Protein AF-A0A5K1GNF8-F1 (afdb_monomer_lite)

Radius of gyration: 18.69 Å; chains: 1; bounding box: 49×27×41 Å

InterPro domains:
  IPR000757 Beta-glucanase-like, N-terminal domain [PF00722] (1-51)
  IPR013320 Concanavalin A-like lectin/glucanase domain superfamily [SSF49899] (1-79)
  IPR044791 Beta-glucanase/XTH [PTHR31062] (1-70)

Organism: NCBI:txid210225

Foldseek 3Di:
DDDPNHDPDDDDPPVVVPDDDPDPDDDDDDDDDDFPLCQDPPGNPDGDDCVPDDDDDDDDDDDDDDQDPPDPDVVSVDPVPDD

Sequence (83 aa):
FYVDKMPIRLFSNEEAIGVPYPKNQAMMVYGSIWNADDWATQGGRVKTNWNSAPFVASYSNFKATPCPSTSTSSLCFSSPNSV

Structure (mmCIF, N/CA/C/O backbone):
data_AF-A0A5K1GNF8-F1
#
_entry.id   AF-A0A5K1GNF8-F1
#
loop_
_atom_site.group_PDB
_atom_site.id
_atom_site.type_symbol
_atom_site.label_atom_id
_atom_site.label_alt_id
_atom_site.label_comp_id
_atom_site.label_asym_id
_atom_site.label_entity_id
_atom_site.label_seq_id
_atom_site.pdbx_PDB_ins_code
_atom_site.Cartn_x
_atom_site.Cartn_y
_atom_site.Cartn_z
_atom_site.occupancy
_atom_site.B_iso_or_equiv
_atom_site.auth_seq_id
_atom_site.auth_comp_id
_atom_site.auth_asym_id
_atom_site.auth_atom_id
_atom_site.pdbx_PDB_model_num
ATOM 1 N N . PHE A 1 1 ? 4.781 -11.593 -4.638 1.00 95.75 1 PHE A N 1
ATOM 2 C CA . PHE A 1 1 ? 3.995 -11.229 -3.439 1.00 95.75 1 PHE A CA 1
ATOM 3 C C . PHE A 1 1 ? 4.035 -12.384 -2.457 1.00 95.75 1 PHE A C 1
ATOM 5 O O . PHE A 1 1 ? 3.925 -13.521 -2.903 1.00 95.75 1 PHE A O 1
ATOM 12 N N . TYR A 1 2 ? 4.202 -12.104 -1.163 1.00 95.38 2 TYR A N 1
ATOM 13 C CA . TYR A 1 2 ? 4.394 -13.119 -0.123 1.00 95.38 2 TYR A CA 1
ATOM 14 C C . TYR A 1 2 ? 3.478 -12.874 1.081 1.00 95.38 2 TYR A C 1
ATOM 16 O O . TYR A 1 2 ? 3.219 -11.720 1.418 1.00 95.38 2 TYR A O 1
ATOM 24 N N . VAL A 1 3 ? 3.060 -13.957 1.738 1.00 96.75 3 VAL A N 1
ATOM 25 C CA . VAL A 1 3 ? 2.428 -13.982 3.071 1.00 96.75 3 VAL A CA 1
ATOM 26 C C . VAL A 1 3 ? 3.137 -15.071 3.870 1.00 96.75 3 VAL A C 1
ATOM 28 O O . VAL A 1 3 ? 3.304 -16.173 3.362 1.00 96.75 3 VAL A O 1
ATOM 31 N N . ASP A 1 4 ? 3.638 -14.758 5.065 1.00 95.56 4 ASP A N 1
ATOM 32 C CA . ASP A 1 4 ? 4.364 -15.711 5.927 1.00 95.56 4 ASP A CA 1
ATOM 33 C C . ASP A 1 4 ? 5.483 -16.490 5.215 1.00 95.56 4 ASP A C 1
ATOM 35 O O . ASP A 1 4 ? 5.702 -17.677 5.446 1.00 95.56 4 ASP A O 1
ATOM 39 N N . LYS A 1 5 ? 6.224 -15.792 4.341 1.00 95.19 5 LYS A N 1
ATOM 40 C CA . LYS A 1 5 ? 7.296 -16.338 3.481 1.00 95.19 5 LYS A CA 1
ATOM 41 C C . LYS A 1 5 ? 6.818 -17.304 2.386 1.00 95.19 5 LYS A C 1
ATOM 43 O O . LYS A 1 5 ? 7.649 -17.798 1.631 1.00 95.19 5 LYS A O 1
ATOM 48 N N . MET A 1 6 ? 5.515 -17.514 2.227 1.00 97.38 6 MET A N 1
ATOM 49 C CA . MET A 1 6 ? 4.940 -18.284 1.124 1.00 97.38 6 MET A CA 1
ATOM 50 C C . MET A 1 6 ? 4.556 -17.363 -0.043 1.00 97.38 6 MET A C 1
ATOM 52 O O . MET A 1 6 ? 3.898 -16.339 0.179 1.00 97.38 6 MET A O 1
ATOM 56 N N . PRO A 1 7 ? 4.961 -17.673 -1.288 1.00 97.50 7 PRO A N 1
ATOM 57 C CA . PR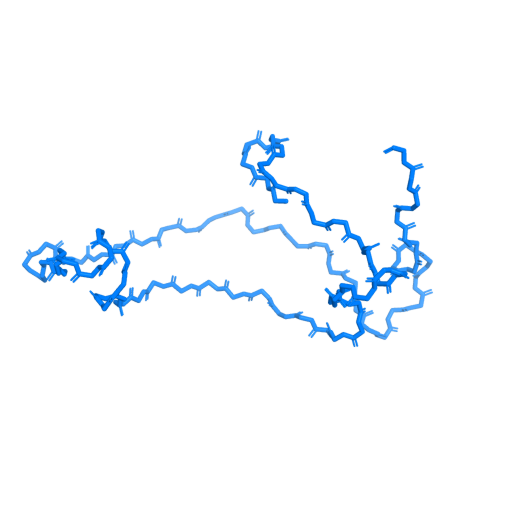O A 1 7 ? 4.582 -16.874 -2.444 1.00 97.50 7 PRO A CA 1
ATOM 58 C C . PRO A 1 7 ? 3.091 -17.061 -2.756 1.00 97.50 7 PRO A C 1
ATOM 60 O O . PRO A 1 7 ? 2.621 -18.182 -2.909 1.00 97.50 7 PRO A O 1
ATOM 63 N N . ILE A 1 8 ? 2.354 -15.955 -2.892 1.00 98.06 8 ILE A N 1
ATOM 64 C CA . ILE A 1 8 ? 0.925 -15.965 -3.270 1.00 98.06 8 ILE A CA 1
ATOM 65 C C . ILE A 1 8 ? 0.681 -15.487 -4.707 1.00 98.06 8 ILE A C 1
ATOM 67 O O . ILE A 1 8 ? -0.380 -15.727 -5.273 1.00 98.06 8 ILE A O 1
ATOM 71 N N . ARG A 1 9 ? 1.650 -14.779 -5.304 1.00 97.69 9 ARG A N 1
ATOM 72 C CA . ARG A 1 9 ? 1.595 -14.313 -6.699 1.00 97.69 9 ARG A CA 1
ATOM 73 C C . ARG A 1 9 ? 2.992 -14.006 -7.227 1.00 97.69 9 ARG A C 1
ATOM 75 O O . ARG A 1 9 ? 3.762 -13.309 -6.556 1.00 97.69 9 ARG A O 1
ATOM 82 N N . LEU A 1 10 ? 3.250 -14.438 -8.457 1.00 96.38 10 LEU A N 1
ATOM 83 C CA . LEU A 1 10 ? 4.390 -14.055 -9.284 1.00 96.38 10 LEU A CA 1
ATOM 84 C C . LEU A 1 10 ? 3.878 -13.250 -10.487 1.00 96.38 10 LEU A C 1
ATOM 86 O O . LEU A 1 10 ? 2.841 -13.582 -11.057 1.00 96.38 10 LEU A O 1
ATOM 90 N N . PHE A 1 11 ? 4.571 -12.170 -10.835 1.00 95.69 11 PHE A N 1
ATOM 91 C CA . PHE A 1 11 ? 4.333 -11.416 -12.062 1.00 95.69 11 PHE A CA 1
ATOM 92 C C . PHE A 1 11 ? 5.677 -11.287 -12.772 1.00 95.69 11 PHE A C 1
ATOM 94 O O . PHE A 1 11 ? 6.519 -10.505 -12.338 1.00 95.69 11 PHE A O 1
ATOM 101 N N . SER A 1 12 ? 5.899 -12.139 -13.770 1.00 95.88 12 SER A N 1
ATOM 102 C CA . SER A 1 12 ? 7.148 -12.200 -14.532 1.00 95.88 12 SER A CA 1
ATOM 103 C C . SER A 1 12 ? 7.269 -11.014 -15.487 1.00 95.88 12 SER A C 1
ATOM 105 O O . SER A 1 12 ? 6.261 -10.447 -15.914 1.00 95.88 12 SER A O 1
ATOM 107 N N . ASN A 1 13 ? 8.504 -10.633 -15.825 1.00 95.12 13 ASN A N 1
ATOM 108 C CA . ASN A 1 13 ? 8.733 -9.646 -16.873 1.00 95.12 13 ASN A CA 1
ATOM 109 C C . ASN A 1 13 ? 8.534 -10.297 -18.249 1.00 95.12 13 ASN A C 1
ATOM 111 O O . ASN A 1 13 ? 9.417 -10.990 -18.744 1.00 95.12 13 ASN A O 1
ATOM 115 N N . GLU A 1 14 ? 7.383 -10.019 -18.853 1.00 96.81 14 GLU A N 1
ATOM 116 C CA . GLU A 1 14 ? 6.969 -10.522 -20.163 1.00 96.81 14 GLU A CA 1
ATOM 117 C C . GLU A 1 14 ? 6.936 -9.397 -21.221 1.00 96.81 14 GLU A C 1
ATOM 119 O O . GLU A 1 14 ? 6.143 -9.415 -22.166 1.00 96.81 14 GLU A O 1
ATOM 124 N N . GLU A 1 15 ? 7.807 -8.388 -21.089 1.00 96.19 15 GLU A N 1
ATOM 125 C CA . GLU A 1 15 ? 7.928 -7.292 -22.067 1.00 96.19 15 GLU A CA 1
ATOM 126 C C . GLU A 1 15 ? 8.232 -7.796 -23.486 1.00 96.19 15 GLU A C 1
ATOM 128 O O . GLU A 1 15 ? 7.816 -7.170 -24.460 1.00 96.19 15 GLU A O 1
ATOM 133 N N . ALA A 1 16 ? 8.903 -8.947 -23.617 1.00 96.50 16 ALA A N 1
ATOM 134 C CA . ALA A 1 16 ? 9.198 -9.576 -24.907 1.00 96.50 16 ALA A CA 1
ATOM 135 C C . ALA A 1 16 ? 7.934 -9.938 -25.708 1.00 96.50 16 ALA A C 1
ATOM 137 O O . ALA A 1 16 ? 7.974 -9.953 -26.937 1.00 96.50 16 ALA A O 1
ATOM 138 N N . ILE A 1 17 ? 6.815 -10.189 -25.023 1.00 97.00 17 ILE A N 1
ATOM 139 C CA . ILE A 1 17 ? 5.502 -10.441 -25.634 1.00 97.00 17 ILE A CA 1
ATOM 140 C C . ILE A 1 17 ? 4.546 -9.245 -25.477 1.00 97.00 17 ILE A C 1
ATOM 142 O O . ILE A 1 17 ? 3.342 -9.375 -25.690 1.00 97.00 17 ILE A O 1
ATOM 146 N N . GLY A 1 18 ? 5.074 -8.069 -25.122 1.00 97.06 18 GLY A N 1
ATOM 147 C CA . GLY A 1 18 ? 4.338 -6.804 -25.083 1.00 97.06 18 GLY A CA 1
ATOM 148 C C . GLY A 1 18 ? 3.622 -6.489 -23.767 1.00 97.06 18 GLY A C 1
ATOM 149 O O . GLY A 1 18 ? 2.853 -5.530 -23.722 1.00 97.06 18 GLY A O 1
ATOM 150 N N . VAL A 1 19 ? 3.855 -7.248 -22.691 1.00 97.62 19 VAL A N 1
ATOM 151 C CA . VAL A 1 19 ? 3.245 -6.972 -21.380 1.00 97.62 19 VAL A CA 1
ATOM 152 C C . VAL A 1 19 ? 4.049 -5.889 -20.646 1.00 97.62 19 VAL A C 1
ATOM 154 O O . VAL A 1 19 ? 5.243 -6.081 -20.416 1.00 97.62 19 VAL A O 1
ATOM 157 N N . PRO A 1 20 ? 3.436 -4.761 -20.232 1.00 96.31 20 PRO A N 1
ATOM 158 C CA . PRO A 1 20 ? 4.150 -3.720 -19.495 1.00 96.31 20 PRO A CA 1
ATOM 159 C C . PRO A 1 20 ? 4.705 -4.213 -18.151 1.00 96.31 20 PRO A C 1
ATOM 161 O O . PRO A 1 20 ? 4.008 -4.900 -17.400 1.00 96.31 20 PRO A O 1
ATOM 164 N N . TYR A 1 21 ? 5.929 -3.794 -17.812 1.00 95.75 21 TYR A N 1
ATOM 165 C CA . TYR A 1 21 ? 6.592 -4.151 -16.555 1.00 95.75 21 TYR A CA 1
ATOM 166 C C . TYR A 1 21 ? 7.253 -2.930 -15.876 1.00 95.75 21 TYR A C 1
ATOM 168 O O . TYR A 1 21 ? 7.923 -2.138 -16.547 1.00 95.75 21 TYR A O 1
ATOM 176 N N . PRO A 1 22 ? 7.105 -2.743 -14.547 1.00 91.69 22 PRO A N 1
ATOM 177 C CA . PRO A 1 22 ? 7.649 -1.586 -13.836 1.00 91.69 22 PRO A CA 1
ATOM 178 C C . PRO A 1 22 ? 9.157 -1.742 -13.568 1.00 91.69 22 PRO A C 1
ATOM 180 O O . PRO A 1 22 ? 9.571 -2.071 -12.460 1.00 91.69 22 PRO A O 1
ATOM 183 N N . LYS A 1 23 ? 9.991 -1.510 -14.591 1.00 87.94 23 LYS A N 1
ATOM 184 C CA . LYS A 1 23 ? 11.465 -1.601 -14.485 1.00 87.94 23 LYS A CA 1
ATOM 185 C C . LYS A 1 23 ? 12.197 -0.265 -14.323 1.00 87.94 23 LYS A C 1
ATOM 187 O O . LYS A 1 23 ? 13.236 -0.218 -13.680 1.00 87.94 23 LYS A O 1
ATOM 192 N N . ASN A 1 24 ? 11.669 0.811 -14.909 1.00 83.94 24 ASN A N 1
ATOM 193 C CA . ASN A 1 24 ? 12.419 2.064 -15.100 1.00 83.94 24 ASN A CA 1
ATOM 194 C C . ASN A 1 24 ? 11.897 3.238 -14.260 1.00 83.94 24 ASN A C 1
ATOM 196 O O . ASN A 1 24 ? 12.435 4.339 -14.336 1.00 83.94 24 ASN A O 1
ATOM 200 N N . GLN A 1 25 ? 10.832 3.032 -13.490 1.00 87.81 25 GLN A N 1
ATOM 201 C CA . GLN A 1 25 ? 10.242 4.061 -12.642 1.00 87.81 25 GLN A CA 1
ATOM 202 C C . GLN A 1 25 ? 10.535 3.710 -11.187 1.00 87.81 25 GLN A C 1
ATOM 204 O O . GLN A 1 25 ? 10.087 2.676 -10.695 1.00 87.81 25 GLN A O 1
ATOM 209 N N . ALA A 1 26 ? 11.315 4.556 -10.511 1.00 88.00 26 ALA A N 1
ATOM 210 C CA . ALA A 1 26 ? 11.570 4.398 -9.086 1.00 88.00 26 ALA A CA 1
ATOM 211 C C . ALA A 1 26 ? 10.251 4.489 -8.303 1.00 88.00 26 ALA A C 1
ATOM 213 O O . ALA A 1 26 ? 9.376 5.289 -8.635 1.00 88.00 26 ALA A O 1
ATOM 214 N N . MET A 1 27 ? 10.115 3.673 -7.259 1.00 89.94 27 MET A N 1
ATOM 215 C CA . MET A 1 27 ? 8.883 3.562 -6.478 1.00 89.94 27 MET A CA 1
ATOM 216 C C . MET A 1 27 ? 9.120 3.902 -5.009 1.00 89.94 27 MET A C 1
ATOM 218 O O . MET A 1 27 ? 10.220 3.743 -4.482 1.00 89.94 27 MET A O 1
ATOM 222 N N . MET A 1 28 ? 8.048 4.319 -4.341 1.00 90.69 28 MET A N 1
ATOM 223 C CA . MET A 1 28 ? 8.001 4.512 -2.896 1.00 90.69 28 MET A CA 1
ATOM 224 C C . MET A 1 28 ? 7.062 3.484 -2.263 1.00 90.69 28 MET A C 1
ATOM 226 O O . MET A 1 28 ? 6.103 3.028 -2.886 1.00 90.69 28 MET A O 1
ATOM 230 N N . VAL A 1 29 ? 7.339 3.124 -1.011 1.00 92.44 29 VAL A N 1
ATOM 231 C CA . VAL A 1 29 ? 6.450 2.278 -0.209 1.00 92.44 29 VAL A CA 1
ATOM 232 C C . VAL A 1 29 ? 5.436 3.173 0.497 1.00 92.44 29 VAL A C 1
ATOM 234 O O . VAL A 1 29 ? 5.819 4.134 1.160 1.00 92.44 29 VAL A O 1
ATOM 237 N N . TYR A 1 30 ? 4.153 2.833 0.381 1.00 95.06 30 TYR A N 1
ATOM 238 C CA . TYR A 1 30 ? 3.051 3.542 1.028 1.00 95.06 30 TYR A CA 1
ATOM 239 C C . TYR A 1 30 ? 2.238 2.585 1.901 1.00 95.06 30 TYR A C 1
ATOM 241 O O . TYR A 1 30 ? 2.068 1.415 1.563 1.00 95.06 30 TYR A O 1
ATOM 249 N N . GLY A 1 31 ? 1.702 3.100 3.005 1.00 96.00 31 GLY A N 1
ATOM 250 C CA . GLY A 1 31 ? 0.725 2.419 3.853 1.00 96.00 31 GLY A CA 1
ATOM 251 C C . GLY A 1 31 ? -0.378 3.400 4.230 1.00 96.00 31 GLY A C 1
ATOM 252 O O . GLY A 1 31 ? -0.096 4.558 4.531 1.00 96.00 31 GLY A O 1
ATOM 253 N N . SER A 1 32 ? -1.634 2.966 4.170 1.00 97.44 32 SER A N 1
ATOM 254 C CA . SER A 1 32 ? -2.786 3.805 4.506 1.00 97.44 32 SER A CA 1
ATOM 255 C C . SER A 1 32 ? -3.941 2.962 5.035 1.00 97.44 32 SER A C 1
ATOM 257 O O . SER A 1 32 ? -4.065 1.781 4.715 1.00 97.44 32 SER A O 1
ATOM 259 N N . ILE A 1 33 ? -4.786 3.586 5.850 1.00 97.88 33 ILE A N 1
ATOM 260 C CA . ILE A 1 33 ? -6.130 3.114 6.178 1.00 97.88 33 ILE A CA 1
ATOM 261 C C . ILE A 1 33 ? -7.098 4.181 5.672 1.00 97.88 33 ILE A C 1
ATOM 263 O O . ILE A 1 33 ? -6.902 5.366 5.937 1.00 97.88 33 ILE A O 1
ATOM 267 N N . TRP A 1 34 ? -8.089 3.785 4.879 1.00 98.06 34 TRP A N 1
ATOM 268 C CA . TRP A 1 34 ? -9.004 4.721 4.227 1.00 98.06 34 TRP A CA 1
ATOM 269 C C . TRP A 1 34 ? -10.347 4.052 3.914 1.00 98.06 34 TRP A C 1
ATOM 271 O O . TRP A 1 34 ? -10.440 2.825 3.885 1.00 98.06 34 TRP A O 1
ATOM 281 N N . ASN A 1 35 ? -11.389 4.862 3.700 1.00 98.31 35 ASN A N 1
ATOM 282 C CA . ASN A 1 35 ? -12.716 4.374 3.329 1.00 98.31 35 ASN A CA 1
ATOM 283 C C . ASN A 1 35 ? -12.838 4.197 1.809 1.00 98.31 35 ASN A C 1
ATOM 285 O O . ASN A 1 35 ? -12.729 5.171 1.069 1.00 98.31 35 ASN A O 1
ATOM 289 N N . ALA A 1 36 ? -13.155 2.981 1.375 1.00 97.94 36 ALA A N 1
ATOM 290 C CA . ALA A 1 36 ? -13.309 2.582 -0.019 1.00 97.94 36 ALA A CA 1
ATOM 291 C C . ALA A 1 36 ? -14.699 1.967 -0.297 1.00 97.94 36 ALA A C 1
ATOM 293 O O . ALA A 1 36 ? -14.826 0.974 -1.019 1.00 97.94 36 ALA A O 1
ATOM 294 N N . ASP A 1 37 ? -15.743 2.541 0.306 1.00 98.31 37 ASP A N 1
ATOM 295 C CA . ASP A 1 37 ? -17.133 2.060 0.278 1.00 98.31 37 ASP A CA 1
ATOM 296 C C . ASP A 1 37 ? -17.686 1.746 -1.116 1.00 98.31 37 ASP A C 1
ATOM 298 O O . ASP A 1 37 ? -18.597 0.926 -1.248 1.00 98.31 37 ASP A O 1
ATOM 302 N N . ASP A 1 38 ? -17.182 2.398 -2.160 1.00 98.31 38 ASP A N 1
ATOM 303 C CA . ASP A 1 38 ? -17.676 2.209 -3.523 1.00 98.31 38 ASP A CA 1
ATOM 304 C C . ASP A 1 38 ? -17.310 0.845 -4.115 1.00 98.31 38 ASP A C 1
ATOM 306 O O . ASP A 1 38 ? -17.956 0.412 -5.066 1.00 98.31 38 ASP A O 1
ATOM 310 N N . TRP A 1 39 ? -16.325 0.133 -3.551 1.00 98.25 39 TRP A N 1
ATOM 311 C CA . TRP A 1 39 ? -15.867 -1.136 -4.128 1.00 98.25 39 TRP A CA 1
ATOM 312 C C . TRP A 1 39 ? -15.373 -2.194 -3.132 1.00 98.25 39 TRP A C 1
ATOM 314 O O . TRP A 1 39 ? -15.439 -3.381 -3.452 1.00 98.25 39 TRP A O 1
ATOM 324 N N . ALA A 1 40 ? -14.904 -1.821 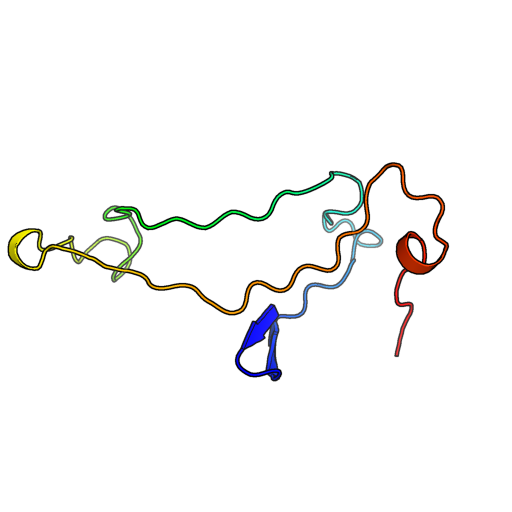-1.937 1.00 98.00 40 ALA A N 1
ATOM 325 C CA . ALA A 1 40 ? -14.109 -2.722 -1.094 1.00 98.00 40 ALA A CA 1
ATOM 326 C C . ALA A 1 40 ? -14.850 -3.982 -0.614 1.00 98.00 40 ALA A C 1
ATOM 328 O O . ALA A 1 40 ? -14.318 -5.087 -0.724 1.00 98.00 40 ALA A O 1
ATOM 329 N N . THR A 1 41 ? -16.080 -3.844 -0.107 1.00 98.00 41 THR A N 1
ATOM 330 C CA . THR A 1 41 ? -16.814 -4.967 0.500 1.00 98.00 41 THR A CA 1
ATOM 331 C C . THR A 1 41 ? -18.000 -5.371 -0.367 1.00 98.00 41 THR A C 1
ATOM 333 O O . THR A 1 41 ? -18.924 -4.587 -0.586 1.00 98.00 41 THR A O 1
ATOM 336 N N . GLN A 1 42 ? -17.977 -6.612 -0.866 1.00 97.81 42 GLN A N 1
ATOM 337 C CA . GLN A 1 42 ? -18.983 -7.160 -1.790 1.00 97.81 42 GLN A CA 1
ATOM 338 C C . GLN A 1 42 ? -19.230 -6.265 -3.020 1.00 97.81 42 GLN A C 1
ATOM 340 O O . GLN A 1 42 ? -20.376 -6.037 -3.410 1.00 97.81 42 GLN A O 1
ATOM 345 N N . GLY A 1 43 ? -18.161 -5.709 -3.601 1.00 97.50 43 GLY A N 1
ATOM 346 C CA . GLY A 1 43 ? -18.266 -4.791 -4.739 1.00 97.50 43 GLY A CA 1
ATOM 347 C C . GLY A 1 43 ? -18.977 -3.478 -4.396 1.00 97.50 43 GLY A C 1
ATOM 348 O O . GLY A 1 43 ? -19.672 -2.926 -5.239 1.00 97.50 43 GLY A O 1
ATOM 349 N N . GLY A 1 44 ? -18.873 -3.026 -3.142 1.00 98.12 44 GLY A N 1
ATOM 350 C CA . GLY A 1 44 ? -19.459 -1.775 -2.654 1.00 98.12 44 GLY A CA 1
ATOM 351 C C . GLY A 1 44 ? -20.892 -1.880 -2.123 1.00 98.12 44 GLY A C 1
ATOM 352 O O . GLY A 1 44 ? -21.498 -0.863 -1.783 1.00 98.12 44 GLY A O 1
ATOM 353 N N . ARG A 1 45 ? -21.453 -3.094 -2.028 1.00 98.19 45 ARG A N 1
ATOM 354 C CA . ARG A 1 45 ? -22.811 -3.324 -1.494 1.00 98.19 45 ARG A CA 1
ATOM 355 C C . ARG A 1 45 ? -22.900 -3.136 0.018 1.00 98.19 45 ARG A C 1
ATOM 357 O O . ARG A 1 45 ? -23.950 -2.746 0.518 1.00 98.19 45 ARG A O 1
ATOM 364 N N . VAL A 1 46 ? -21.819 -3.4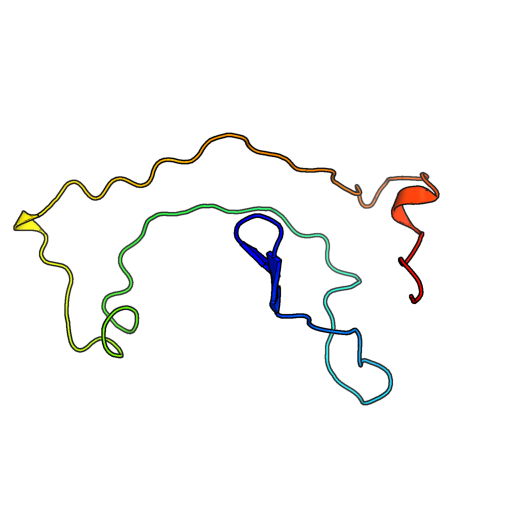20 0.739 1.00 98.38 46 VAL A N 1
ATOM 365 C CA . VAL A 1 46 ? -21.749 -3.267 2.196 1.00 98.38 46 VAL A CA 1
ATOM 366 C C . VAL A 1 46 ? -20.913 -2.033 2.510 1.00 98.38 46 VAL A C 1
ATOM 368 O O . VAL A 1 46 ? -19.737 -1.984 2.157 1.00 98.38 46 VAL A O 1
ATOM 371 N N . LYS A 1 47 ? -21.536 -1.046 3.158 1.00 98.31 47 LYS A N 1
ATOM 372 C CA . LYS A 1 47 ? -20.915 0.234 3.519 1.00 98.31 47 LYS A CA 1
ATOM 373 C C . LYS A 1 47 ? -20.330 0.193 4.926 1.00 98.31 47 LYS A C 1
ATOM 375 O O . LYS A 1 47 ? -20.762 -0.593 5.772 1.00 98.31 47 LYS A O 1
ATOM 380 N N . THR A 1 48 ? -19.363 1.062 5.174 1.00 98.25 48 THR A N 1
ATOM 381 C CA . THR A 1 48 ? -18.699 1.210 6.465 1.00 98.25 48 THR A CA 1
ATOM 382 C C . THR A 1 48 ? -19.703 1.614 7.542 1.00 98.25 48 THR A C 1
ATOM 384 O O . THR A 1 48 ? -20.376 2.641 7.443 1.00 98.25 48 THR A O 1
ATOM 387 N N . ASN A 1 49 ? -19.788 0.821 8.610 1.00 98.31 49 ASN A N 1
ATOM 388 C CA . ASN A 1 49 ? -20.548 1.193 9.797 1.00 98.31 49 ASN A CA 1
ATOM 389 C C . ASN A 1 49 ? -19.684 2.056 10.724 1.00 98.31 49 ASN A C 1
ATOM 391 O O . ASN A 1 49 ? -18.926 1.538 11.542 1.00 98.31 49 ASN A O 1
ATOM 395 N N . TRP A 1 50 ? -19.820 3.376 10.626 1.00 98.19 50 TRP A N 1
ATOM 396 C CA . TRP A 1 50 ? -19.025 4.326 11.410 1.00 98.19 50 TRP A CA 1
ATOM 397 C C . TRP A 1 50 ? -19.281 4.279 12.922 1.00 98.19 50 TRP A C 1
ATOM 399 O O . TRP A 1 50 ? -18.426 4.719 13.685 1.00 98.19 50 TRP A O 1
ATOM 409 N N . ASN A 1 51 ? -20.378 3.665 13.377 1.00 98.50 51 ASN A N 1
ATOM 410 C CA . ASN A 1 51 ? -20.598 3.421 14.807 1.00 98.50 51 ASN A CA 1
ATOM 411 C C . ASN A 1 51 ? -19.618 2.387 15.389 1.00 98.50 51 ASN A C 1
ATOM 413 O O . ASN A 1 51 ? -19.506 2.269 16.604 1.00 98.50 51 ASN A O 1
ATOM 417 N N . SER A 1 52 ? -18.915 1.632 14.538 1.00 98.00 52 SER A N 1
ATOM 418 C CA . SER A 1 52 ? -17.860 0.693 14.938 1.00 98.00 52 SER A CA 1
ATOM 419 C C . SER A 1 52 ? -16.462 1.323 14.969 1.00 98.00 52 SER A C 1
ATOM 421 O O . SER A 1 52 ? -15.484 0.612 15.184 1.00 98.00 52 SER A O 1
ATOM 423 N N . ALA A 1 53 ? -16.346 2.634 14.739 1.00 97.44 53 ALA A N 1
ATOM 424 C CA . ALA A 1 53 ? -15.082 3.352 14.852 1.00 97.44 53 ALA A CA 1
ATOM 425 C C . ALA A 1 53 ? -14.564 3.371 16.313 1.00 97.44 53 ALA A C 1
ATOM 427 O O . ALA A 1 53 ? -15.367 3.334 17.248 1.00 97.44 53 ALA A O 1
ATOM 428 N N . PRO A 1 54 ? -13.237 3.486 16.534 1.00 98.19 54 PRO A N 1
ATOM 429 C CA . PRO A 1 54 ? -12.185 3.704 15.539 1.00 98.19 54 PRO A CA 1
ATOM 430 C C . PRO A 1 54 ? -11.753 2.431 14.801 1.00 98.19 54 PRO A C 1
ATOM 432 O O . PRO A 1 54 ? -11.640 1.355 15.382 1.00 98.19 54 PRO A O 1
ATOM 435 N N . PHE A 1 55 ? -11.418 2.585 13.519 1.00 98.19 55 PHE A N 1
ATOM 436 C CA . PHE A 1 55 ? -10.767 1.539 12.732 1.00 98.19 55 PHE A CA 1
ATOM 437 C C . PHE A 1 55 ? -9.252 1.695 12.858 1.00 98.19 55 PHE A C 1
ATOM 439 O O . PHE A 1 55 ? -8.706 2.735 12.492 1.00 98.19 55 PHE A O 1
ATOM 446 N N . VAL A 1 56 ? -8.572 0.681 13.394 1.00 98.19 56 VAL A N 1
ATOM 447 C CA . VAL A 1 56 ? -7.138 0.749 13.703 1.00 98.19 56 VAL A CA 1
ATOM 448 C C . VAL A 1 56 ? -6.395 -0.349 12.953 1.00 98.19 56 VAL A C 1
ATOM 450 O O . VAL A 1 56 ? -6.721 -1.526 13.080 1.00 98.19 56 VAL A O 1
ATOM 453 N N . ALA A 1 57 ? -5.371 0.044 12.194 1.00 97.94 57 ALA A N 1
ATOM 454 C CA . ALA A 1 57 ? -4.411 -0.865 11.581 1.00 97.94 57 ALA A CA 1
ATOM 455 C C . ALA A 1 57 ? -3.038 -0.663 12.233 1.00 97.94 57 ALA A C 1
ATOM 457 O O . ALA A 1 57 ? -2.531 0.458 12.284 1.00 97.94 57 ALA A O 1
ATOM 458 N N . SER A 1 58 ? -2.438 -1.751 12.711 1.00 97.81 58 SER A N 1
ATOM 459 C CA . SER A 1 58 ? -1.131 -1.739 13.370 1.00 97.81 58 SER A CA 1
ATOM 460 C C . SER A 1 58 ? -0.084 -2.376 12.467 1.00 97.81 58 SER A C 1
ATOM 462 O O . SER A 1 58 ? -0.260 -3.500 12.002 1.00 97.81 58 SER A O 1
ATOM 464 N N . TYR A 1 59 ? 1.024 -1.670 12.256 1.00 96.38 59 TYR A N 1
ATOM 465 C CA . TYR A 1 59 ? 2.146 -2.122 11.436 1.00 96.38 59 TYR A CA 1
ATOM 466 C C . TYR A 1 59 ? 3.410 -2.160 12.290 1.00 96.38 59 TYR A C 1
ATOM 468 O O . TYR A 1 59 ? 3.649 -1.273 13.109 1.00 96.38 59 TYR A O 1
ATOM 476 N N . SER A 1 60 ? 4.233 -3.182 12.101 1.00 97.00 60 SER A N 1
ATOM 477 C CA . SER A 1 60 ? 5.506 -3.339 12.801 1.00 97.00 60 SER A CA 1
ATOM 478 C C . SER A 1 60 ? 6.502 -4.086 11.916 1.00 97.00 60 SER A C 1
ATOM 480 O O . SER A 1 60 ? 6.149 -4.565 10.839 1.00 97.00 60 SER A O 1
ATOM 482 N N . ASN A 1 61 ? 7.757 -4.188 12.366 1.00 94.62 61 ASN A N 1
ATOM 483 C CA . ASN A 1 61 ? 8.812 -4.938 11.673 1.00 94.62 61 ASN A CA 1
ATOM 484 C C . ASN A 1 61 ? 9.068 -4.478 10.225 1.00 94.62 61 ASN A C 1
ATOM 486 O O . ASN A 1 61 ? 9.248 -5.305 9.330 1.00 94.62 61 ASN A O 1
ATOM 490 N N . PHE A 1 62 ? 9.106 -3.164 9.990 1.00 92.44 62 PHE A N 1
ATOM 491 C CA . PHE A 1 62 ? 9.416 -2.604 8.675 1.00 92.44 62 PHE A CA 1
ATOM 492 C C . PHE A 1 62 ? 10.786 -3.090 8.178 1.00 92.44 62 PHE A C 1
ATOM 494 O O . PHE A 1 62 ? 11.814 -2.847 8.810 1.00 92.44 62 PHE A O 1
ATOM 501 N N . LYS A 1 63 ? 10.795 -3.781 7.034 1.00 88.62 63 LYS A N 1
ATOM 502 C CA . LYS A 1 63 ? 12.003 -4.259 6.355 1.00 88.62 63 LYS A CA 1
ATOM 503 C C . LYS A 1 63 ? 11.979 -3.779 4.913 1.00 88.62 63 LYS A C 1
ATOM 505 O O . LYS A 1 63 ? 11.115 -4.186 4.143 1.00 88.62 63 LYS A O 1
ATOM 510 N N . ALA A 1 64 ? 12.937 -2.934 4.558 1.00 84.81 64 ALA A N 1
ATOM 511 C CA . ALA A 1 64 ? 13.161 -2.502 3.190 1.00 84.81 64 ALA A CA 1
ATOM 512 C C . ALA A 1 64 ? 14.658 -2.573 2.897 1.00 84.81 64 ALA A C 1
ATOM 514 O O . ALA A 1 64 ? 15.463 -1.988 3.619 1.00 84.81 64 ALA A O 1
ATOM 515 N N . THR A 1 65 ? 15.021 -3.282 1.834 1.00 83.38 65 THR A N 1
ATOM 516 C CA . THR A 1 65 ? 16.368 -3.248 1.262 1.00 83.38 65 THR A CA 1
ATOM 517 C C . THR A 1 65 ? 16.251 -2.489 -0.055 1.00 83.38 65 THR A C 1
ATOM 519 O O . THR A 1 65 ? 15.946 -3.102 -1.078 1.00 83.38 65 THR A O 1
ATOM 522 N N . PRO A 1 66 ? 16.346 -1.147 -0.033 1.00 75.19 66 PRO A N 1
ATOM 523 C CA . PRO A 1 66 ? 16.146 -0.354 -1.231 1.00 75.19 66 PRO A CA 1
ATOM 524 C C . PRO A 1 66 ? 17.323 -0.521 -2.185 1.00 75.19 66 PRO A C 1
ATOM 526 O O . PRO A 1 66 ? 18.465 -0.717 -1.769 1.00 75.19 66 PRO A O 1
ATOM 529 N N . CYS A 1 67 ? 17.031 -0.336 -3.466 1.00 78.31 67 CYS A N 1
ATOM 530 C CA . CYS A 1 67 ? 18.033 -0.068 -4.472 1.00 78.31 67 CYS A CA 1
ATOM 531 C C . CYS A 1 67 ? 17.868 1.377 -4.975 1.00 78.31 67 CYS A C 1
ATOM 533 O O . CYS A 1 67 ? 16.964 1.636 -5.772 1.00 78.31 67 CYS A O 1
ATOM 535 N N . PRO A 1 68 ? 18.663 2.343 -4.475 1.00 71.06 68 PRO A N 1
ATOM 536 C CA . PRO A 1 68 ? 18.582 3.727 -4.934 1.00 71.06 68 PRO A CA 1
ATOM 537 C C . PRO A 1 68 ? 18.908 3.839 -6.425 1.00 71.06 68 PRO A C 1
ATOM 539 O O . PRO A 1 68 ? 19.831 3.186 -6.902 1.00 71.06 68 PRO A O 1
ATOM 542 N N . SER A 1 69 ? 18.226 4.727 -7.150 1.00 65.50 69 SER A N 1
ATOM 543 C CA . SER A 1 69 ? 18.503 4.982 -8.575 1.00 65.50 69 SER A CA 1
ATOM 544 C C . SER A 1 69 ? 19.915 5.524 -8.840 1.00 65.50 69 SER A C 1
ATO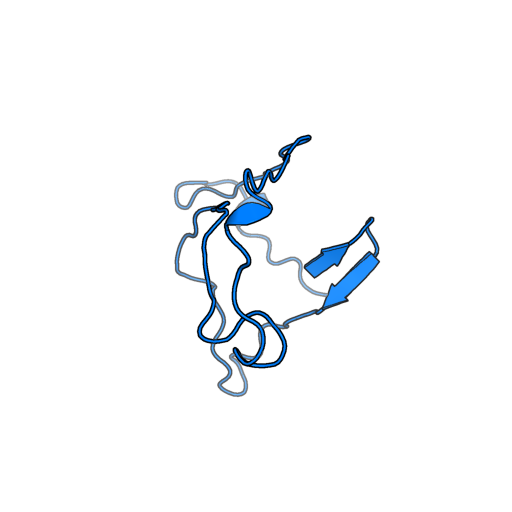M 546 O O . SER A 1 69 ? 20.425 5.398 -9.946 1.00 65.50 69 SER A O 1
ATOM 548 N N . THR A 1 70 ? 20.554 6.111 -7.825 1.00 66.44 70 THR A N 1
ATOM 549 C CA . THR A 1 70 ? 21.946 6.591 -7.853 1.00 66.44 70 THR A CA 1
ATOM 550 C C . THR A 1 70 ? 22.962 5.535 -7.416 1.00 66.44 70 THR A C 1
ATOM 552 O O . THR A 1 70 ? 24.159 5.815 -7.369 1.00 66.44 70 THR A O 1
ATOM 555 N N . SER A 1 71 ? 22.505 4.337 -7.045 1.00 66.06 71 SER A N 1
ATOM 556 C CA . SER A 1 71 ? 23.374 3.274 -6.555 1.00 66.06 71 SER A CA 1
ATOM 557 C C . SER A 1 71 ? 24.297 2.786 -7.663 1.00 66.06 71 SER A C 1
ATOM 559 O O . SER A 1 71 ? 23.846 2.439 -8.746 1.00 66.06 71 SER A O 1
ATOM 561 N N . THR A 1 72 ? 25.592 2.709 -7.373 1.00 61.38 72 THR A N 1
ATOM 562 C CA . THR A 1 72 ? 26.604 2.084 -8.238 1.00 61.38 72 THR A CA 1
ATOM 563 C C . THR A 1 72 ? 26.837 0.610 -7.886 1.00 61.38 72 THR A C 1
ATOM 565 O O . THR A 1 72 ? 27.706 -0.040 -8.464 1.00 61.38 72 THR A O 1
ATOM 568 N N . SER A 1 73 ? 26.074 0.064 -6.930 1.00 63.00 73 SER A N 1
ATOM 569 C CA . SER A 1 73 ? 26.234 -1.313 -6.459 1.00 63.00 73 SER A CA 1
ATOM 570 C C . SER A 1 73 ? 25.772 -2.322 -7.507 1.00 63.00 73 SER A C 1
ATOM 572 O O . SER A 1 73 ? 24.637 -2.267 -7.966 1.00 63.00 73 SER A O 1
ATOM 574 N N . SER A 1 74 ? 26.599 -3.315 -7.829 1.00 60.31 74 SER A N 1
ATOM 575 C CA . SER A 1 74 ? 26.217 -4.412 -8.729 1.00 60.31 74 SER A CA 1
ATOM 576 C C . SER A 1 74 ? 25.018 -5.226 -8.223 1.00 60.31 74 SER A C 1
ATOM 578 O O . SER A 1 74 ? 24.264 -5.743 -9.039 1.00 60.31 74 SER A O 1
ATOM 580 N N . LEU A 1 75 ? 24.779 -5.269 -6.904 1.00 59.62 75 LEU A N 1
ATOM 581 C CA . LEU A 1 75 ? 23.618 -5.930 -6.276 1.00 59.62 75 LEU A CA 1
ATOM 582 C C . LEU A 1 75 ? 22.279 -5.273 -6.641 1.00 59.62 75 LEU A C 1
ATOM 584 O O . LEU A 1 75 ? 21.222 -5.890 -6.559 1.00 59.62 75 LEU A O 1
ATOM 588 N N . CYS A 1 76 ? 22.345 -4.004 -7.028 1.00 62.09 76 CYS A N 1
ATOM 589 C CA . CYS A 1 76 ? 21.233 -3.193 -7.494 1.00 62.09 76 CYS A CA 1
ATOM 590 C C . CYS A 1 76 ? 20.934 -3.394 -8.989 1.00 62.09 76 CYS A C 1
ATOM 592 O O . CYS A 1 76 ? 19.827 -3.117 -9.442 1.00 62.09 76 CYS A O 1
ATOM 594 N N . PHE A 1 77 ? 21.926 -3.872 -9.745 1.00 56.28 77 PHE A N 1
ATOM 595 C CA . PHE A 1 77 ? 21.858 -4.088 -11.193 1.00 56.28 77 PHE A CA 1
ATOM 596 C C . PHE A 1 77 ? 21.726 -5.561 -11.577 1.00 56.28 77 PHE A C 1
ATOM 598 O O . PHE A 1 77 ? 21.415 -5.874 -12.726 1.00 56.28 77 PHE A O 1
ATOM 605 N N . SER A 1 78 ? 21.941 -6.481 -10.637 1.00 49.12 78 SER A N 1
AT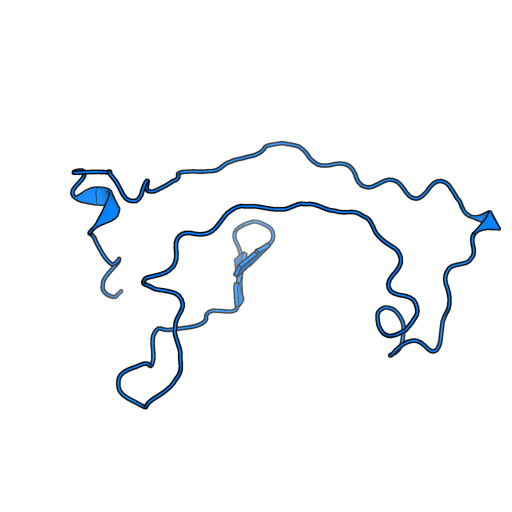OM 606 C CA . SER A 1 78 ? 21.621 -7.885 -10.834 1.00 49.12 78 SER A CA 1
ATOM 607 C C . SER A 1 78 ? 20.106 -8.051 -10.856 1.00 49.12 78 SER A C 1
ATOM 609 O O . SER A 1 78 ? 19.462 -8.164 -9.813 1.00 49.12 78 SER A O 1
ATOM 611 N N . SER A 1 79 ? 19.546 -8.110 -12.068 1.00 48.16 79 SER A N 1
ATOM 612 C CA . SER A 1 79 ? 18.357 -8.927 -12.298 1.00 48.16 79 SER A CA 1
ATOM 613 C C . SER A 1 79 ? 18.643 -10.282 -11.648 1.00 48.16 79 SER A C 1
ATOM 615 O O . SER A 1 79 ? 19.686 -10.870 -11.965 1.00 48.16 79 SER A O 1
ATOM 617 N N . PRO A 1 80 ? 17.810 -10.785 -10.722 1.00 44.03 80 PRO A N 1
ATOM 618 C CA . PRO 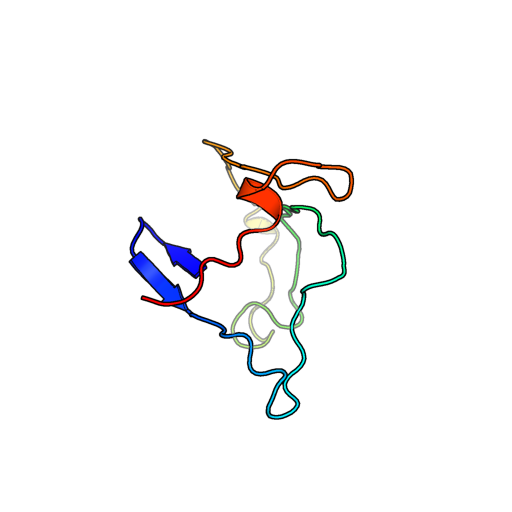A 1 80 ? 17.885 -12.183 -10.355 1.00 44.03 80 PRO A CA 1
ATOM 619 C C . PRO A 1 80 ? 17.426 -12.956 -11.594 1.00 44.03 80 PRO A C 1
ATOM 621 O O . PRO A 1 80 ? 16.253 -13.280 -11.751 1.00 44.03 80 PRO A O 1
ATOM 624 N N . ASN A 1 81 ? 18.350 -13.159 -12.534 1.00 41.38 81 ASN A N 1
ATOM 625 C CA . ASN A 1 81 ? 18.174 -14.103 -13.613 1.00 41.38 81 ASN A CA 1
ATOM 626 C C . ASN A 1 81 ? 17.971 -15.464 -12.953 1.00 41.38 81 ASN A C 1
ATOM 628 O O . ASN A 1 81 ? 18.875 -15.981 -12.304 1.00 41.38 81 ASN A O 1
ATOM 632 N N . SER A 1 82 ? 16.764 -15.984 -13.142 1.00 44.47 82 SER A N 1
ATOM 633 C CA . SER A 1 82 ? 16.515 -17.378 -13.481 1.00 44.47 82 SER A CA 1
ATOM 634 C C . SER A 1 82 ? 17.167 -18.419 -12.571 1.00 44.47 82 SER A C 1
ATOM 636 O O . SER A 1 82 ? 18.269 -18.893 -12.846 1.00 44.47 82 SER A O 1
ATOM 638 N N . VAL A 1 83 ? 16.397 -18.870 -11.580 1.00 35.78 83 VAL A N 1
ATOM 639 C CA . VAL A 1 83 ? 16.243 -20.306 -11.303 1.00 35.78 83 VAL A CA 1
ATOM 640 C C . VAL A 1 83 ? 14.766 -20.596 -11.088 1.00 35.78 83 VAL A C 1
ATOM 642 O O . VAL A 1 83 ? 14.131 -19.801 -10.357 1.00 35.78 83 VAL A O 1
#

pLDDT: mean 87.5, std 16.67, range [35.78, 98.5]

Secondary structure (DSSP, 8-state):
-EETTEE-------GGGT-----SS-----------TTTTTGGGTS---GGGPPP-------------TT---HHHH------